Protein AF-A0AAE4SZP4-F1 (afdb_monomer_lite)

Organism: NCBI:txid38304

Secondary structure (DSSP, 8-state):
-HHHHHHHHHHHHHHHHHHHHHHHHHHHHHHHHHHHHHHHHHHHHHHHHHHTT--HHHHHHHHT--HHHHHHHHHHHHHSS--S-S--------------------------------------

Foldseek 3Di:
DVVVVVVVVVVVVVVVVVVVVVVVVVVVVVVVVVVVVVLLVLLLVLVVVVVVPDDNVVSCVVVVDDPVSSVVSVVSNVVPDPPPPPDDDDPDDDDDDDDDDDDDDDDDDDDDDDDDDDDDDDDD

Radius of gyration: 32.0 Å; chains: 1; bounding box: 84×53×67 Å

Structure (mmCIF, N/CA/C/O backbone):
data_AF-A0AAE4SZP4-F1
#
_entry.id   AF-A0AAE4SZP4-F1
#
loop_
_atom_site.group_PDB
_atom_site.id
_atom_site.type_symbol
_atom_site.label_atom_id
_atom_site.label_alt_id
_atom_site.label_comp_id
_atom_site.label_asym_id
_atom_site.label_entity_id
_atom_site.label_seq_id
_atom_site.pdbx_PDB_ins_code
_atom_site.Cartn_x
_atom_site.Cartn_y
_atom_site.Cartn_z
_atom_site.occupancy
_atom_site.B_iso_or_equiv
_atom_site.auth_seq_id
_atom_site.auth_comp_id
_atom_site.auth_asym_id
_atom_site.auth_atom_id
_atom_site.pdbx_PDB_model_num
ATOM 1 N N . MET A 1 1 ? 29.569 2.988 -43.915 1.00 74.31 1 MET A N 1
ATOM 2 C CA . MET A 1 1 ? 28.602 1.977 -43.421 1.00 74.31 1 MET A CA 1
ATOM 3 C C . MET A 1 1 ? 28.721 1.698 -41.919 1.00 74.31 1 MET A C 1
ATOM 5 O O . MET A 1 1 ? 27.696 1.775 -41.257 1.00 74.31 1 MET A O 1
ATOM 9 N N . LYS A 1 2 ? 29.923 1.477 -41.355 1.00 86.62 2 LYS A N 1
ATOM 10 C CA . LYS A 1 2 ? 30.129 1.162 -39.918 1.00 86.62 2 LYS A CA 1
ATOM 11 C C . LYS A 1 2 ? 29.464 2.137 -38.923 1.00 86.62 2 LYS A C 1
ATOM 13 O O . LYS A 1 2 ? 28.648 1.707 -38.121 1.00 86.62 2 LYS A O 1
ATOM 18 N N . LYS A 1 3 ? 29.663 3.455 -39.077 1.00 89.38 3 LYS A N 1
ATOM 19 C CA . LYS A 1 3 ? 29.045 4.483 -38.203 1.00 89.38 3 LYS A CA 1
ATOM 20 C C . LYS A 1 3 ? 27.510 4.414 -38.128 1.00 89.38 3 LYS A C 1
ATOM 22 O O . LYS A 1 3 ? 26.921 4.668 -37.086 1.00 89.38 3 LYS A O 1
ATOM 27 N N . ARG A 1 4 ? 26.842 4.056 -39.232 1.00 92.50 4 ARG A N 1
ATOM 28 C CA . ARG A 1 4 ? 25.374 3.918 -39.274 1.00 92.50 4 ARG A CA 1
ATOM 29 C C . ARG A 1 4 ? 24.907 2.671 -38.521 1.00 92.50 4 ARG A C 1
ATOM 31 O O . ARG A 1 4 ? 23.828 2.683 -37.943 1.00 92.50 4 ARG A O 1
ATOM 38 N N . GLN A 1 5 ? 25.702 1.605 -38.548 1.00 93.62 5 GLN A N 1
ATOM 39 C CA . GLN A 1 5 ? 25.416 0.371 -37.823 1.00 93.62 5 GLN A CA 1
ATOM 40 C C . GLN A 1 5 ? 25.608 0.561 -36.315 1.00 93.62 5 GLN A C 1
ATOM 42 O O . GLN A 1 5 ? 24.735 0.171 -35.549 1.00 93.62 5 GLN A O 1
ATOM 47 N N . GLU A 1 6 ? 26.671 1.254 -35.904 1.00 94.38 6 GLU A N 1
ATOM 48 C CA . GLU A 1 6 ? 26.908 1.630 -34.503 1.00 94.38 6 GLU A CA 1
ATOM 49 C C . GLU A 1 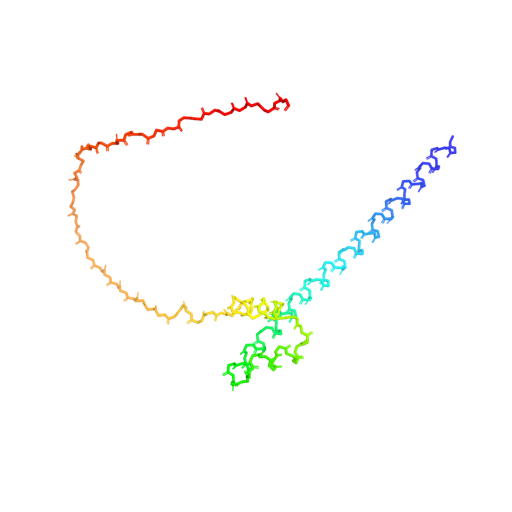6 ? 25.785 2.519 -33.950 1.00 94.38 6 GLU A C 1
ATOM 51 O O . GLU A 1 6 ? 25.303 2.294 -32.842 1.00 94.38 6 GLU A O 1
ATOM 56 N N . LEU A 1 7 ? 25.310 3.494 -34.738 1.00 95.25 7 LEU A N 1
ATOM 57 C CA . LEU A 1 7 ? 24.184 4.342 -34.340 1.00 95.25 7 LEU A CA 1
ATOM 58 C C . LEU A 1 7 ? 22.894 3.528 -34.142 1.00 95.25 7 LEU A C 1
ATOM 60 O O . LEU A 1 7 ? 22.168 3.756 -33.178 1.00 95.25 7 LEU A O 1
ATOM 64 N N . ARG A 1 8 ? 22.616 2.561 -35.029 1.00 94.81 8 ARG A N 1
ATOM 65 C CA . ARG A 1 8 ? 21.450 1.669 -34.899 1.00 94.81 8 ARG A CA 1
ATOM 66 C C . ARG A 1 8 ? 21.536 0.794 -33.652 1.00 94.81 8 ARG A C 1
ATOM 68 O O . ARG A 1 8 ? 20.558 0.716 -32.922 1.00 94.81 8 ARG A O 1
ATOM 75 N N . GLN A 1 9 ? 22.701 0.206 -33.382 1.00 95.94 9 GLN A N 1
ATOM 76 C CA . GLN A 1 9 ? 22.914 -0.617 -32.188 1.00 95.94 9 GLN A CA 1
ATOM 77 C C . GLN A 1 9 ? 22.694 0.185 -30.903 1.00 95.94 9 GLN A C 1
ATOM 79 O O . GLN A 1 9 ? 21.953 -0.255 -30.029 1.00 95.94 9 GLN A O 1
ATOM 84 N N . ARG A 1 10 ? 23.255 1.399 -30.814 1.00 96.12 10 ARG A N 1
ATOM 85 C CA . ARG A 1 10 ? 23.036 2.276 -29.652 1.00 96.12 10 ARG A CA 1
ATOM 86 C C . ARG A 1 10 ? 21.562 2.614 -29.453 1.00 96.12 10 ARG A C 1
ATOM 88 O O . ARG A 1 10 ? 21.072 2.549 -28.331 1.00 96.12 10 ARG A O 1
ATOM 95 N N . LEU A 1 11 ? 20.849 2.924 -30.534 1.00 96.50 11 LEU A N 1
ATOM 96 C CA . LEU A 1 11 ? 19.423 3.235 -30.471 1.00 96.50 11 LEU A CA 1
ATOM 97 C C . LEU A 1 11 ? 18.598 2.022 -30.007 1.00 96.50 11 LEU A C 1
ATOM 99 O O . LEU A 1 11 ? 17.725 2.167 -29.154 1.00 96.50 11 LEU A O 1
ATOM 103 N N . GLU A 1 12 ? 18.890 0.821 -30.510 1.00 96.94 12 GLU A N 1
ATOM 104 C CA . GLU A 1 12 ? 18.235 -0.419 -30.070 1.00 96.94 12 GLU A CA 1
ATOM 105 C C . GLU A 1 12 ? 18.503 -0.720 -28.587 1.00 96.94 12 GLU A C 1
ATOM 107 O O . GLU A 1 12 ? 17.587 -1.093 -27.846 1.00 96.94 12 GLU A O 1
ATOM 112 N N . GLU A 1 13 ? 19.738 -0.513 -28.125 1.00 97.31 13 GLU A N 1
ATOM 113 C CA . GLU A 1 13 ? 20.108 -0.661 -26.716 1.00 97.31 13 GLU A CA 1
ATOM 114 C C . GLU A 1 13 ? 19.379 0.341 -25.818 1.00 97.31 13 GLU A C 1
ATOM 116 O O . GLU A 1 13 ? 18.868 -0.034 -24.760 1.00 97.31 13 GLU A O 1
ATOM 121 N N . GLU A 1 14 ? 19.300 1.608 -26.222 1.00 97.62 14 GLU A N 1
ATOM 122 C CA . GLU A 1 14 ? 18.574 2.640 -25.481 1.00 97.62 14 GLU A CA 1
ATOM 123 C C . GLU A 1 14 ? 17.078 2.337 -25.418 1.00 97.62 14 GLU A C 1
ATOM 125 O O . GLU A 1 14 ? 16.484 2.384 -24.339 1.00 97.62 14 GLU A O 1
ATOM 130 N N . GLN A 1 15 ? 16.468 1.923 -26.529 1.00 97.94 15 GLN A N 1
ATOM 131 C CA . GLN A 1 15 ? 15.066 1.506 -26.541 1.00 97.94 15 GLN A CA 1
ATOM 132 C C . GLN A 1 15 ? 14.815 0.285 -25.655 1.00 97.94 15 GLN A C 1
ATOM 134 O O . GLN A 1 15 ? 13.788 0.206 -24.975 1.00 97.94 15 GLN A O 1
ATOM 139 N N . ARG A 1 16 ? 15.739 -0.682 -25.628 1.00 97.81 16 ARG A N 1
ATOM 140 C CA . ARG A 1 16 ? 15.657 -1.818 -24.705 1.00 97.81 16 ARG A CA 1
ATOM 141 C C . ARG A 1 16 ? 15.710 -1.346 -23.253 1.00 97.81 16 ARG A C 1
ATOM 143 O O . ARG A 1 16 ? 14.812 -1.691 -22.490 1.00 97.81 16 ARG A O 1
ATOM 150 N N . LYS A 1 17 ? 16.672 -0.487 -22.901 1.00 98.19 17 LYS A N 1
ATOM 151 C CA . LYS A 1 17 ? 16.784 0.104 -21.556 1.00 98.19 17 LYS A CA 1
ATOM 152 C C . LYS A 1 17 ? 15.510 0.854 -21.157 1.00 98.19 17 LYS A C 1
ATOM 154 O O . LYS A 1 17 ? 15.053 0.708 -20.027 1.00 98.19 17 LYS A O 1
ATOM 159 N N . LEU A 1 18 ? 14.906 1.616 -22.071 1.00 98.19 18 LEU A N 1
ATOM 160 C CA . LEU A 1 18 ? 13.645 2.319 -21.818 1.00 98.19 18 LEU A CA 1
ATOM 161 C C . LEU A 1 18 ? 12.482 1.354 -21.566 1.00 98.19 18 LEU A C 1
ATOM 163 O O . LEU A 1 18 ? 11.714 1.560 -20.627 1.00 98.19 18 LEU A O 1
ATOM 167 N N . ARG A 1 19 ? 12.362 0.278 -22.354 1.00 98.12 19 ARG A N 1
ATOM 168 C CA . ARG A 1 19 ? 11.333 -0.751 -22.133 1.00 98.12 19 ARG A CA 1
ATOM 169 C C . ARG A 1 19 ? 11.502 -1.445 -20.785 1.00 98.12 19 ARG A C 1
ATOM 171 O O . ARG A 1 19 ? 10.509 -1.643 -20.089 1.00 98.12 19 ARG A O 1
ATOM 178 N N . ASP A 1 20 ? 12.731 -1.775 -20.406 1.00 98.19 20 ASP A N 1
ATOM 179 C CA . ASP A 1 20 ? 13.012 -2.453 -19.140 1.00 98.19 20 ASP A CA 1
ATOM 180 C C . ASP A 1 20 ? 12.729 -1.531 -17.941 1.00 98.19 20 ASP A C 1
ATOM 182 O O . ASP A 1 20 ? 12.056 -1.940 -16.993 1.00 98.19 20 ASP A O 1
ATOM 186 N N . ARG A 1 21 ? 13.111 -0.248 -18.027 1.00 98.19 21 ARG A N 1
ATOM 187 C CA . ARG A 1 21 ? 12.744 0.771 -17.027 1.00 98.19 21 ARG A CA 1
ATOM 188 C C . ARG A 1 21 ? 11.231 0.927 -16.894 1.00 98.19 21 ARG A C 1
ATOM 190 O O . ARG A 1 21 ? 10.720 0.905 -15.779 1.00 98.19 21 ARG A O 1
ATOM 197 N N . LYS A 1 22 ? 10.506 1.028 -18.014 1.00 98.19 22 LYS A N 1
ATOM 198 C CA . LYS A 1 22 ? 9.038 1.137 -18.013 1.00 98.19 22 LYS A CA 1
ATOM 199 C C . LYS A 1 22 ? 8.385 -0.055 -17.311 1.00 98.19 22 LYS A C 1
ATOM 201 O O . LYS A 1 22 ? 7.491 0.136 -16.494 1.00 98.19 22 LYS A O 1
ATOM 206 N N . LYS A 1 23 ? 8.846 -1.278 -17.594 1.00 98.25 23 LYS A N 1
ATOM 207 C CA . LYS A 1 23 ? 8.346 -2.490 -16.925 1.00 98.25 23 LYS A CA 1
ATOM 208 C C . LYS A 1 23 ? 8.588 -2.446 -15.417 1.00 98.25 23 LYS A C 1
ATOM 210 O O . LYS A 1 23 ? 7.667 -2.723 -14.655 1.00 98.25 23 LYS A O 1
ATOM 215 N N . SER A 1 24 ? 9.793 -2.062 -14.995 1.00 97.88 24 SER A N 1
ATOM 216 C CA . SER A 1 24 ? 10.132 -1.954 -13.572 1.00 97.88 24 SER A CA 1
ATOM 217 C C . SER A 1 24 ? 9.265 -0.921 -12.853 1.00 97.88 24 SER A C 1
ATOM 219 O O . SER A 1 24 ? 8.772 -1.199 -11.766 1.00 97.88 24 SER A O 1
ATOM 221 N N . ILE A 1 25 ? 9.046 0.250 -13.460 1.00 98.31 25 ILE A N 1
ATOM 222 C CA . ILE A 1 25 ? 8.203 1.304 -12.879 1.00 98.31 25 ILE A CA 1
ATOM 223 C C . ILE A 1 25 ? 6.758 0.824 -12.749 1.00 98.31 25 ILE A C 1
ATOM 225 O O . ILE A 1 25 ? 6.176 0.947 -11.678 1.00 98.31 25 ILE A O 1
ATOM 229 N N . ASN A 1 26 ? 6.197 0.208 -13.792 1.00 98.00 26 ASN A N 1
ATOM 230 C CA . ASN A 1 26 ? 4.833 -0.321 -13.732 1.00 98.00 26 ASN A CA 1
ATOM 231 C C . ASN A 1 26 ? 4.673 -1.389 -12.640 1.00 98.00 26 ASN A C 1
ATOM 233 O O . ASN A 1 26 ? 3.650 -1.428 -11.962 1.00 98.00 26 ASN A O 1
ATOM 237 N N . SER A 1 27 ? 5.692 -2.229 -12.438 1.00 97.69 27 SER A N 1
ATOM 238 C CA . SER A 1 27 ? 5.690 -3.196 -11.340 1.00 97.69 27 SER A CA 1
ATOM 239 C C . SER A 1 27 ? 5.660 -2.510 -9.973 1.00 97.69 27 SER A C 1
ATOM 241 O O . SER A 1 27 ? 4.938 -2.962 -9.092 1.00 97.69 27 SER A O 1
ATOM 243 N N . LEU A 1 28 ? 6.418 -1.424 -9.786 1.00 98.12 28 LEU A N 1
ATOM 244 C CA . LEU A 1 28 ? 6.415 -0.660 -8.535 1.00 98.12 28 LEU A CA 1
ATOM 245 C C . LEU A 1 28 ? 5.072 0.036 -8.294 1.00 98.12 28 LEU A C 1
ATOM 247 O O . LEU A 1 28 ? 4.576 0.010 -7.173 1.00 98.12 28 LEU A O 1
ATOM 251 N N . LEU A 1 29 ? 4.463 0.607 -9.335 1.00 97.62 29 LEU A N 1
ATOM 252 C CA . LEU A 1 29 ? 3.137 1.226 -9.238 1.00 97.62 29 LEU A CA 1
ATOM 253 C C . LEU A 1 29 ? 2.077 0.209 -8.801 1.00 97.62 29 LEU A C 1
ATOM 255 O O . LEU A 1 29 ? 1.306 0.487 -7.890 1.00 97.62 29 LEU A O 1
ATOM 259 N N . SER A 1 30 ? 2.106 -1.005 -9.358 1.00 97.69 30 SER A N 1
ATOM 260 C CA . SER A 1 30 ? 1.194 -2.073 -8.935 1.00 97.69 30 SER A CA 1
ATOM 261 C C . SER A 1 30 ? 1.382 -2.465 -7.463 1.00 97.69 30 SER A C 1
ATOM 263 O O . SER A 1 30 ? 0.399 -2.720 -6.769 1.00 97.69 30 SER A O 1
ATOM 265 N N . LEU A 1 31 ? 2.620 -2.476 -6.957 1.00 98.19 31 LEU A N 1
ATOM 266 C CA . LEU A 1 31 ? 2.884 -2.730 -5.536 1.00 98.19 31 LEU A CA 1
ATOM 267 C C . LEU A 1 31 ? 2.364 -1.598 -4.637 1.00 98.19 31 LEU A C 1
ATOM 269 O O . LEU A 1 31 ? 1.878 -1.871 -3.542 1.00 98.19 31 LEU A O 1
ATOM 273 N N . ILE A 1 32 ? 2.432 -0.343 -5.093 1.00 97.50 32 ILE A N 1
ATOM 274 C CA . ILE A 1 32 ? 1.863 0.807 -4.373 1.00 97.50 32 ILE A CA 1
ATOM 275 C C . ILE A 1 32 ? 0.339 0.672 -4.280 1.00 97.50 32 ILE A C 1
ATOM 277 O O . ILE A 1 32 ? -0.201 0.757 -3.183 1.00 97.50 32 ILE A O 1
ATOM 281 N N . GLU A 1 33 ? -0.341 0.347 -5.381 1.00 96.75 33 GLU A N 1
ATOM 282 C CA . GLU A 1 33 ? -1.793 0.109 -5.373 1.00 96.75 33 GLU A CA 1
ATOM 283 C C . GLU A 1 33 ? -2.193 -1.035 -4.427 1.00 96.75 33 GLU A C 1
ATOM 285 O O . GLU A 1 33 ? -3.207 -0.962 -3.731 1.00 96.75 33 GLU A O 1
ATOM 290 N N . GLN A 1 34 ? -1.404 -2.114 -4.386 1.00 97.56 34 GLN A N 1
ATOM 291 C CA . GLN A 1 34 ? -1.636 -3.224 -3.459 1.00 97.56 34 GLN A CA 1
ATOM 292 C C . GLN A 1 34 ? -1.445 -2.805 -2.000 1.00 97.56 34 GLN A C 1
ATOM 294 O O . GLN A 1 34 ? -2.243 -3.195 -1.148 1.00 97.56 34 GLN A O 1
ATOM 299 N N . ARG A 1 35 ? -0.412 -2.007 -1.712 1.00 96.19 35 ARG A N 1
ATOM 300 C CA . ARG A 1 35 ? -0.170 -1.449 -0.378 1.00 96.19 35 ARG A CA 1
ATOM 301 C C . ARG A 1 35 ? -1.323 -0.550 0.056 1.00 96.19 35 ARG A C 1
ATOM 303 O O . ARG A 1 35 ? -1.761 -0.662 1.193 1.00 96.19 35 ARG A O 1
ATOM 310 N N . ASP A 1 36 ? -1.836 0.297 -0.827 1.00 94.81 36 ASP A N 1
ATOM 311 C CA . ASP A 1 36 ? -2.920 1.221 -0.484 1.00 94.81 36 ASP A CA 1
ATOM 312 C C . ASP A 1 36 ? -4.213 0.456 -0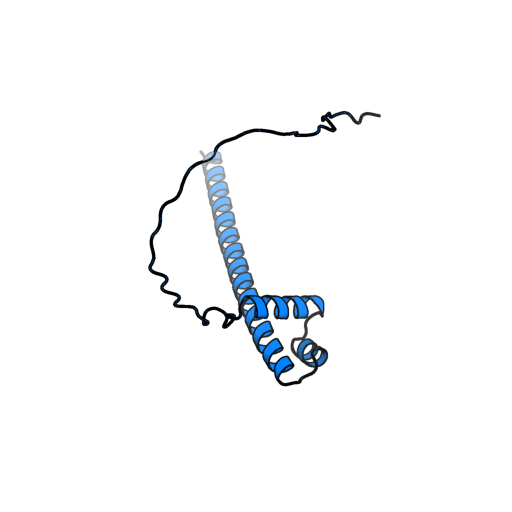.148 1.00 94.81 36 ASP A C 1
ATOM 314 O O . ASP A 1 36 ? -4.832 0.713 0.883 1.00 94.81 36 ASP A O 1
ATOM 318 N N . LYS A 1 37 ? -4.538 -0.597 -0.913 1.00 95.44 37 LYS A N 1
ATOM 319 C CA . LYS A 1 37 ? -5.639 -1.528 -0.585 1.00 95.44 37 LYS A CA 1
ATOM 320 C C . LYS A 1 37 ? -5.425 -2.275 0.731 1.00 95.44 37 LYS A C 1
ATOM 322 O O . LYS A 1 37 ? -6.381 -2.599 1.432 1.00 95.44 37 LYS A O 1
ATOM 327 N N . LEU A 1 38 ? -4.181 -2.628 1.052 1.00 95.81 38 LEU A N 1
ATOM 328 C CA . LEU A 1 38 ? -3.864 -3.270 2.324 1.00 95.81 38 LEU A CA 1
ATOM 329 C C . LEU A 1 38 ? -4.052 -2.290 3.489 1.00 95.81 38 LEU A C 1
ATOM 331 O O . LEU A 1 38 ? -4.662 -2.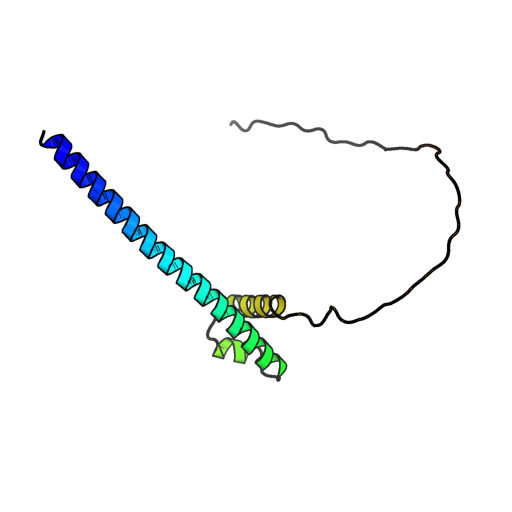661 4.487 1.00 95.81 38 LEU A O 1
ATOM 335 N N . ASN A 1 39 ? -3.587 -1.050 3.342 1.00 95.31 39 ASN A N 1
ATOM 336 C CA . ASN A 1 39 ? -3.746 0.011 4.335 1.00 95.31 39 ASN A CA 1
ATOM 337 C C . ASN A 1 39 ? -5.222 0.312 4.618 1.00 95.31 39 ASN A C 1
ATOM 339 O O . ASN A 1 39 ? -5.598 0.465 5.775 1.00 95.31 39 ASN A O 1
ATOM 343 N N . GLU A 1 40 ? -6.066 0.320 3.587 1.00 95.00 40 GLU A N 1
ATOM 344 C CA . GLU A 1 40 ? -7.519 0.451 3.730 1.00 95.00 40 GLU A CA 1
ATOM 345 C C . GLU A 1 40 ? -8.109 -0.676 4.595 1.00 95.00 40 GLU A C 1
ATOM 347 O O . GLU A 1 40 ? -8.815 -0.416 5.569 1.00 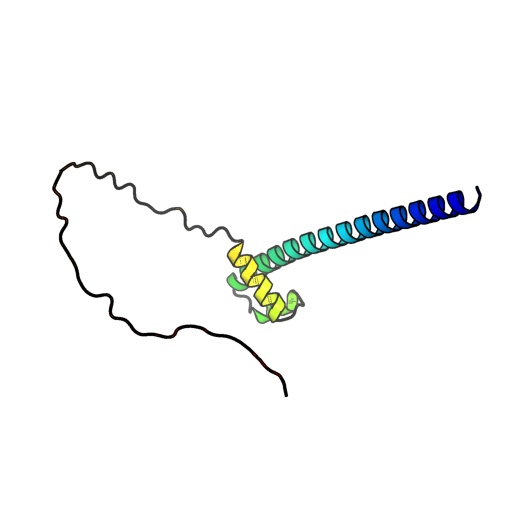95.00 40 GLU A O 1
ATOM 352 N N . LYS A 1 41 ? -7.761 -1.937 4.304 1.00 96.62 41 LYS A N 1
ATOM 353 C CA . LYS A 1 41 ? -8.222 -3.096 5.090 1.00 96.62 41 LYS A CA 1
ATOM 354 C C . LYS A 1 41 ? -7.715 -3.070 6.528 1.00 96.62 41 LYS A C 1
ATOM 356 O O . LYS A 1 41 ? -8.460 -3.411 7.445 1.00 96.62 41 LYS A O 1
ATOM 361 N N . ILE A 1 42 ? -6.457 -2.678 6.730 1.00 96.56 42 ILE A N 1
ATOM 362 C CA . ILE A 1 42 ? -5.883 -2.491 8.067 1.00 96.56 42 ILE A CA 1
ATOM 363 C C . ILE A 1 42 ? -6.656 -1.401 8.810 1.00 96.56 42 ILE A C 1
ATOM 365 O O . ILE A 1 42 ? -7.000 -1.599 9.972 1.00 96.56 42 ILE A O 1
ATOM 369 N N . GLY A 1 43 ? -6.973 -0.285 8.151 1.00 96.81 43 GLY A N 1
ATOM 370 C CA . GLY A 1 43 ? -7.799 0.786 8.704 1.00 96.81 43 GLY A CA 1
ATOM 371 C C . GLY A 1 43 ? -9.183 0.298 9.130 1.00 96.81 43 GLY A C 1
ATOM 372 O O . GLY A 1 43 ? -9.593 0.560 10.258 1.00 96.81 43 GLY A O 1
ATOM 373 N N . GLN A 1 44 ? -9.866 -0.474 8.279 1.00 96.88 44 GLN A N 1
ATOM 374 C CA . GLN A 1 44 ? -11.180 -1.057 8.583 1.00 96.88 44 GLN A CA 1
ATOM 375 C C . GLN A 1 44 ? -11.109 -1.991 9.795 1.00 96.88 44 GLN A C 1
ATOM 377 O O . GLN A 1 44 ? -11.858 -1.815 10.753 1.00 96.88 44 GLN A O 1
ATOM 382 N N . ALA A 1 45 ? -10.160 -2.932 9.800 1.00 96.94 45 ALA A N 1
ATOM 383 C CA . ALA A 1 45 ? -9.964 -3.846 10.923 1.00 96.94 45 ALA A CA 1
ATOM 384 C C . ALA A 1 45 ? -9.601 -3.099 12.218 1.00 96.94 45 ALA A C 1
ATOM 386 O O . ALA A 1 45 ? -10.112 -3.428 13.285 1.00 96.94 45 ALA A O 1
ATOM 387 N N . SER A 1 46 ? -8.765 -2.062 12.124 1.00 97.25 46 SER A N 1
ATOM 388 C CA . SER A 1 46 ? -8.389 -1.224 13.266 1.00 97.25 46 SER A CA 1
ATOM 389 C C . SER A 1 46 ? -9.598 -0.495 13.839 1.00 97.25 46 SER A C 1
ATOM 391 O O . SER A 1 46 ? -9.772 -0.475 15.054 1.00 97.25 46 SER A O 1
ATOM 393 N N . GLN A 1 47 ? -10.448 0.073 12.979 1.00 96.69 47 GLN A N 1
ATOM 394 C CA . GLN A 1 47 ? -11.677 0.737 13.401 1.00 96.69 47 GLN A CA 1
ATOM 395 C C . GLN A 1 47 ? -12.617 -0.253 14.095 1.00 96.69 47 GLN A C 1
ATOM 397 O O . GLN A 1 47 ? -13.069 0.038 15.195 1.00 96.69 47 GLN A O 1
ATOM 402 N N . SER A 1 48 ? -12.814 -1.453 13.537 1.00 96.44 48 SER A N 1
ATOM 403 C CA . SER A 1 48 ? -13.635 -2.488 14.178 1.00 96.44 48 SER A CA 1
ATOM 404 C C . SER A 1 48 ? -13.113 -2.889 15.560 1.00 96.44 48 SER A C 1
ATOM 406 O O . SER A 1 48 ? -13.903 -3.073 16.478 1.00 96.44 48 SER A O 1
ATOM 408 N N . ILE A 1 49 ? -11.794 -3.009 15.739 1.00 96.94 49 ILE A N 1
ATOM 409 C CA . ILE A 1 49 ? -11.197 -3.340 17.043 1.00 96.94 49 ILE A CA 1
ATOM 410 C C . ILE A 1 49 ? -11.401 -2.196 18.050 1.00 96.94 49 ILE A C 1
ATOM 412 O O . ILE A 1 49 ? -11.727 -2.445 19.208 1.00 96.94 49 ILE A O 1
ATOM 416 N N . ILE A 1 50 ? -11.265 -0.942 17.608 1.00 96.81 50 ILE A N 1
ATOM 417 C CA . ILE A 1 50 ? -11.548 0.237 18.441 1.00 96.81 50 ILE A CA 1
ATOM 418 C C . ILE A 1 50 ? -13.027 0.273 18.844 1.00 96.81 50 ILE A C 1
ATOM 420 O O . ILE A 1 50 ? -13.339 0.522 20.006 1.00 96.81 50 ILE A O 1
ATOM 424 N N . ASP A 1 51 ? -13.937 -0.015 17.912 1.00 96.31 51 ASP A N 1
ATOM 425 C CA . ASP A 1 51 ? -15.382 -0.032 18.165 1.00 96.31 51 ASP A CA 1
ATOM 426 C C . ASP A 1 51 ? -15.785 -1.145 19.151 1.00 96.31 51 ASP A C 1
ATOM 428 O O . ASP A 1 51 ? -16.772 -1.008 19.873 1.00 96.31 51 ASP A O 1
ATOM 432 N N . LEU A 1 52 ? -14.992 -2.222 19.243 1.00 97.25 52 LEU A N 1
ATOM 433 C CA . LEU A 1 52 ? -15.128 -3.271 20.263 1.00 97.25 52 LEU A CA 1
ATOM 434 C C . LEU A 1 52 ? -14.628 -2.846 21.658 1.00 97.25 52 LEU A C 1
ATOM 436 O O . LEU A 1 52 ? -14.811 -3.593 22.620 1.00 97.25 52 LEU A O 1
ATOM 440 N N . GLY A 1 53 ? -14.040 -1.654 21.786 1.00 97.12 53 GLY A N 1
ATOM 441 C CA . GLY A 1 53 ? -13.648 -1.047 23.059 1.00 97.12 53 GLY A CA 1
ATOM 442 C C . GLY A 1 53 ? -12.145 -1.015 23.329 1.00 97.12 53 GLY A C 1
ATOM 443 O O . GLY A 1 53 ? -11.740 -0.552 24.396 1.00 97.12 53 GLY A O 1
ATOM 444 N N . GLU A 1 54 ? -11.309 -1.471 22.394 1.00 98.19 54 GLU A N 1
ATOM 445 C CA . GLU A 1 54 ? -9.859 -1.407 22.572 1.00 98.19 54 GLU A CA 1
ATOM 446 C C . GLU A 1 54 ? -9.331 0.034 22.452 1.00 98.19 54 GLU A C 1
ATOM 448 O O . GLU A 1 54 ? -9.771 0.798 21.581 1.00 98.19 54 GLU A O 1
ATOM 453 N N . PRO A 1 55 ? -8.340 0.432 23.273 1.00 97.69 55 PRO A N 1
ATOM 454 C CA . PRO A 1 55 ? -7.731 1.749 23.168 1.00 97.69 55 PRO A CA 1
ATOM 455 C C . PRO A 1 55 ? -7.087 1.964 21.797 1.00 97.69 55 PRO A C 1
ATOM 457 O O . PRO A 1 55 ? -6.274 1.165 21.329 1.00 97.69 55 PRO A O 1
ATOM 460 N N . LYS A 1 56 ? -7.375 3.112 21.183 1.00 96.56 56 LYS A N 1
ATOM 461 C CA . LYS A 1 56 ? -6.824 3.503 19.879 1.00 96.56 56 LYS A CA 1
ATOM 462 C C . LYS A 1 56 ? -5.292 3.433 19.841 1.00 96.56 56 LYS A C 1
ATOM 464 O O . LYS A 1 56 ? -4.709 3.030 18.836 1.00 96.56 56 LYS A O 1
ATOM 469 N N . GLU A 1 57 ? -4.640 3.833 20.927 1.00 97.12 57 GLU A N 1
ATOM 470 C CA . GLU A 1 57 ? -3.188 3.800 21.093 1.00 97.12 57 GLU A CA 1
ATOM 471 C C . GLU A 1 57 ? -2.627 2.380 21.010 1.00 97.12 57 GLU A C 1
ATOM 473 O O . GLU A 1 57 ? -1.607 2.190 20.349 1.00 97.12 57 GLU A O 1
ATOM 478 N N . LEU A 1 58 ? -3.310 1.407 21.623 1.00 97.62 58 LEU A N 1
ATOM 479 C CA . LEU A 1 58 ? -2.916 -0.001 21.616 1.00 97.62 58 LEU A CA 1
ATOM 480 C C . LEU A 1 58 ? -3.028 -0.585 20.205 1.00 97.62 58 LEU A C 1
ATOM 482 O O . LEU A 1 58 ? -2.096 -1.217 19.714 1.00 97.62 58 LEU A O 1
ATOM 486 N N . VAL A 1 59 ? -4.146 -0.320 19.521 1.00 98.00 59 VAL A N 1
ATOM 487 C CA . VAL A 1 59 ? -4.361 -0.788 18.144 1.00 98.00 59 VAL A CA 1
ATOM 488 C C . VAL A 1 59 ? -3.319 -0.187 17.199 1.00 98.00 59 VAL A C 1
ATOM 490 O O . VAL A 1 59 ? -2.729 -0.905 16.396 1.00 98.00 59 VAL A O 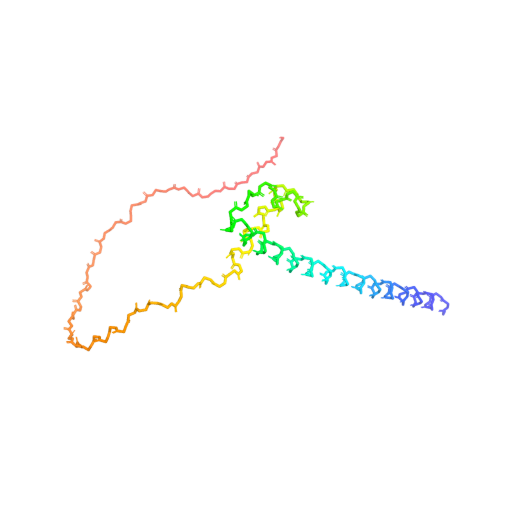1
ATOM 493 N N . ARG A 1 60 ? -3.018 1.113 17.331 1.00 97.88 60 ARG A N 1
ATOM 494 C CA . ARG A 1 60 ? -1.950 1.770 16.561 1.00 97.88 60 ARG A CA 1
ATOM 495 C C . ARG A 1 60 ? -0.591 1.114 16.794 1.00 97.88 60 ARG A C 1
ATOM 497 O O . ARG A 1 60 ? 0.147 0.900 15.834 1.00 97.88 60 ARG A O 1
ATOM 504 N N . GLU A 1 61 ? -0.242 0.856 18.054 1.00 97.44 61 GLU A N 1
ATOM 505 C CA . GLU A 1 61 ? 1.026 0.219 18.417 1.00 97.44 61 GLU A CA 1
ATOM 506 C C . GLU A 1 61 ? 1.135 -1.180 17.802 1.00 97.44 61 GLU A C 1
ATOM 508 O O . GLU A 1 61 ? 2.174 -1.507 17.233 1.00 97.44 61 GLU A O 1
ATOM 513 N N . LEU A 1 62 ? 0.043 -1.951 17.809 1.00 96.50 62 LEU A N 1
ATOM 514 C CA . LEU A 1 62 ? -0.022 -3.265 17.172 1.00 96.50 62 LEU A CA 1
ATOM 515 C C . LEU A 1 62 ? 0.186 -3.198 15.652 1.00 96.50 62 LEU A C 1
ATOM 517 O O . LEU A 1 62 ? 0.868 -4.049 15.085 1.00 96.50 62 LEU A O 1
ATOM 521 N N . VAL A 1 63 ? -0.382 -2.186 14.988 1.00 96.56 63 VAL A N 1
ATOM 522 C CA . VAL A 1 63 ? -0.168 -1.959 13.548 1.00 96.56 63 VAL A CA 1
ATOM 523 C C . VAL A 1 63 ? 1.274 -1.516 13.259 1.00 96.56 63 VAL A C 1
ATOM 525 O O . VAL A 1 63 ? 1.794 -1.777 12.176 1.00 96.56 63 VAL A O 1
ATOM 528 N N . GLY A 1 64 ? 1.946 -0.882 14.224 1.00 97.00 64 GLY A N 1
ATOM 529 C CA . GLY A 1 64 ? 3.365 -0.534 14.126 1.00 97.00 64 GLY A CA 1
ATOM 530 C C . GLY A 1 64 ? 3.649 0.660 13.214 1.00 97.00 64 GLY A C 1
ATOM 531 O O . GLY A 1 64 ? 4.695 0.718 12.570 1.00 97.00 64 GLY A O 1
ATOM 532 N N . VAL A 1 65 ? 2.717 1.613 13.136 1.00 96.44 65 VAL A N 1
ATOM 533 C CA . VAL A 1 65 ? 2.808 2.790 12.255 1.00 96.44 65 VAL A CA 1
ATOM 534 C C . VAL A 1 65 ? 2.724 4.100 13.030 1.00 96.44 65 VAL A C 1
ATOM 536 O O . VAL A 1 65 ? 2.340 4.140 14.202 1.00 96.44 65 VAL A O 1
ATOM 539 N N . SER A 1 66 ? 3.106 5.199 12.378 1.00 97.00 66 SER A N 1
ATOM 540 C CA . SER A 1 66 ? 3.050 6.516 13.005 1.00 97.00 66 SER A CA 1
ATOM 541 C C . SER A 1 66 ? 1.606 6.916 13.329 1.00 97.00 66 SER A C 1
ATOM 543 O O . SER A 1 66 ? 0.647 6.446 12.714 1.00 97.00 66 SER A O 1
ATOM 545 N N . GLN A 1 67 ? 1.427 7.833 14.283 1.00 97.31 67 GLN A N 1
ATOM 546 C CA . GLN A 1 67 ? 0.096 8.355 14.607 1.00 97.31 67 GLN A CA 1
ATOM 547 C C . GLN A 1 67 ? -0.579 9.016 13.399 1.00 97.31 67 GLN A C 1
ATOM 549 O O . GLN A 1 67 ? -1.796 8.911 13.251 1.00 97.31 67 GLN A O 1
ATOM 554 N N . ARG A 1 68 ? 0.203 9.671 12.533 1.00 97.19 68 ARG A N 1
ATOM 555 C CA . ARG A 1 68 ? -0.297 10.272 11.297 1.00 97.19 68 ARG A CA 1
ATOM 556 C C . ARG A 1 68 ? -0.832 9.198 10.354 1.00 97.19 68 ARG A C 1
ATOM 558 O O . ARG A 1 68 ? -2.005 9.251 10.008 1.00 97.19 68 ARG A O 1
ATOM 565 N N . ASP A 1 69 ? -0.006 8.210 10.022 1.00 96.44 69 ASP A N 1
ATOM 566 C CA . ASP A 1 69 ? -0.375 7.171 9.053 1.00 96.44 69 ASP A CA 1
ATOM 567 C C . ASP A 1 69 ? -1.562 6.344 9.554 1.00 96.44 69 ASP A C 1
ATOM 569 O O . ASP A 1 69 ? -2.463 6.009 8.790 1.00 96.44 69 ASP A O 1
ATOM 573 N N . PHE A 1 70 ? -1.610 6.067 10.860 1.00 97.62 70 PHE A N 1
ATOM 574 C CA . PHE A 1 70 ? -2.742 5.385 11.476 1.00 97.62 70 PHE A CA 1
ATOM 575 C C . PHE A 1 70 ? -4.039 6.190 11.362 1.00 97.62 70 PHE A C 1
ATOM 577 O O . PHE A 1 70 ? -5.089 5.642 11.040 1.00 97.62 70 PHE A O 1
ATOM 584 N N . ASN A 1 71 ? -3.984 7.504 11.596 1.00 96.25 71 ASN A N 1
ATOM 585 C CA . ASN A 1 71 ? -5.151 8.366 11.425 1.00 96.25 71 ASN A CA 1
ATOM 586 C C . ASN A 1 71 ? -5.602 8.439 9.962 1.00 96.25 71 ASN A C 1
ATOM 588 O O . ASN A 1 71 ? -6.805 8.467 9.714 1.00 96.25 71 ASN A O 1
ATOM 592 N N . ASP A 1 72 ? -4.667 8.458 9.015 1.00 96.06 72 ASP A N 1
ATOM 593 C CA . ASP A 1 72 ? -4.979 8.471 7.585 1.00 96.06 72 ASP A CA 1
ATOM 594 C C . ASP A 1 72 ? -5.630 7.140 7.149 1.00 96.06 72 ASP A C 1
ATOM 596 O O . ASP A 1 72 ? -6.635 7.151 6.433 1.00 96.06 72 ASP A O 1
ATOM 600 N N . MET A 1 73 ? -5.157 6.002 7.674 1.00 95.50 73 MET A N 1
ATOM 601 C CA . MET A 1 73 ? -5.793 4.686 7.492 1.00 95.50 73 MET A CA 1
ATOM 602 C C . MET A 1 73 ? -7.212 4.616 8.078 1.00 95.50 73 MET A C 1
ATOM 604 O O . MET A 1 73 ? -8.116 4.079 7.445 1.00 95.50 73 MET A O 1
ATOM 608 N N . LEU A 1 74 ? -7.446 5.181 9.268 1.00 95.31 74 LEU A N 1
ATOM 609 C CA . LEU A 1 74 ? -8.790 5.209 9.862 1.00 95.31 74 LEU A CA 1
ATOM 610 C C . LEU A 1 74 ? -9.762 6.116 9.095 1.00 95.31 74 LEU A C 1
ATOM 612 O O . LEU A 1 74 ? -10.951 5.819 9.033 1.00 95.31 74 LEU A O 1
ATOM 616 N N . LYS A 1 75 ? -9.286 7.230 8.525 1.00 94.75 75 LYS A N 1
ATOM 617 C CA . LYS A 1 75 ? -10.122 8.122 7.703 1.00 94.75 75 LYS A CA 1
ATOM 618 C C . LYS A 1 75 ? -10.547 7.444 6.406 1.00 94.75 75 LYS A C 1
ATOM 620 O O . LYS A 1 75 ? -11.738 7.361 6.134 1.00 94.75 75 LYS A O 1
ATOM 625 N N . THR A 1 76 ? -9.581 6.897 5.671 1.00 90.50 76 THR A N 1
ATOM 626 C CA . THR A 1 76 ? -9.846 6.165 4.423 1.00 90.50 76 THR A CA 1
ATOM 627 C C . THR A 1 76 ? -10.801 4.991 4.644 1.00 90.50 76 THR A C 1
ATOM 629 O O . THR A 1 76 ? -11.736 4.807 3.876 1.00 90.50 76 THR A O 1
ATOM 632 N N . ALA A 1 77 ? -10.665 4.257 5.752 1.00 86.12 77 ALA A N 1
ATOM 633 C CA . ALA A 1 77 ? -11.592 3.180 6.101 1.00 86.12 77 ALA A CA 1
ATOM 634 C C . ALA A 1 77 ? -13.052 3.635 6.307 1.00 86.12 77 ALA A C 1
ATOM 636 O O . ALA A 1 77 ? -13.978 2.892 5.971 1.00 86.12 77 ALA A O 1
ATOM 637 N N . LYS A 1 78 ? -13.268 4.839 6.853 1.00 82.44 78 LYS A N 1
ATOM 638 C CA . LYS A 1 78 ? -14.611 5.412 7.040 1.00 82.44 78 LYS A CA 1
ATOM 639 C C . LYS A 1 78 ? -15.236 5.844 5.719 1.00 82.44 78 LYS A C 1
ATOM 641 O O . LYS A 1 78 ? -16.419 5.618 5.524 1.00 82.44 78 LYS A O 1
ATOM 646 N N . GLU A 1 79 ? -14.440 6.417 4.822 1.00 80.19 79 GLU A N 1
ATOM 647 C CA . GLU A 1 79 ? -14.888 6.847 3.490 1.00 80.19 79 GLU A CA 1
ATOM 648 C C . GLU A 1 79 ? -15.232 5.660 2.580 1.00 80.19 79 GLU A C 1
ATOM 650 O O . GLU A 1 79 ? -16.154 5.740 1.773 1.00 80.19 79 GLU A O 1
ATOM 655 N N . SER A 1 80 ? -14.523 4.541 2.735 1.00 66.50 80 SER A N 1
ATOM 656 C CA . SER A 1 80 ? -14.768 3.312 1.975 1.00 66.50 80 SER A CA 1
ATOM 657 C C . SER A 1 80 ? -15.886 2.432 2.532 1.00 66.50 80 SER A C 1
ATOM 659 O O . SER A 1 80 ? -16.298 1.472 1.875 1.00 66.50 80 SER A O 1
ATOM 661 N N . SER A 1 81 ? -16.349 2.690 3.757 1.00 59.91 81 SER A N 1
ATOM 662 C CA . SER A 1 81 ? -17.469 1.938 4.317 1.00 59.91 81 SER A CA 1
ATOM 663 C C . SER A 1 81 ? -18.747 2.379 3.602 1.00 59.91 81 SER A C 1
ATOM 665 O O . SER A 1 81 ? -19.003 3.580 3.539 1.00 59.91 81 SER A O 1
ATOM 667 N N . PRO A 1 82 ? -19.565 1.458 3.058 1.00 58.41 82 PRO A N 1
ATOM 668 C CA . PRO A 1 82 ? -20.866 1.834 2.533 1.00 58.41 82 PRO A CA 1
ATOM 669 C C . PRO A 1 82 ? -21.694 2.345 3.713 1.00 58.41 82 PRO A C 1
ATOM 671 O O . PRO A 1 82 ? -22.166 1.552 4.529 1.00 58.41 82 PRO A O 1
ATOM 674 N N . SER A 1 83 ? -21.826 3.668 3.847 1.00 47.75 83 SER A N 1
ATOM 675 C CA . SER A 1 83 ? -22.813 4.251 4.749 1.00 47.75 83 SER A CA 1
ATOM 676 C C . SER A 1 83 ? -24.160 3.640 4.388 1.00 47.75 83 SER A C 1
ATOM 678 O O . SER A 1 83 ? -24.611 3.732 3.247 1.00 47.75 83 SER A O 1
ATOM 680 N N . ALA A 1 84 ? -24.792 2.986 5.357 1.00 51.50 84 ALA A N 1
ATOM 681 C CA . ALA A 1 84 ? -26.161 2.501 5.260 1.00 51.50 84 ALA A CA 1
ATOM 682 C C . ALA A 1 84 ? -27.154 3.684 5.313 1.00 51.50 84 ALA A C 1
ATOM 684 O O . ALA A 1 84 ? -28.045 3.713 6.153 1.00 51.50 84 ALA A O 1
ATOM 685 N N . GLU A 1 85 ? -26.971 4.676 4.439 1.00 50.97 85 GLU A N 1
ATOM 686 C CA . GLU A 1 85 ? -27.766 5.907 4.353 1.00 50.97 85 GLU A CA 1
ATOM 687 C C . GLU A 1 85 ? -28.391 6.077 2.960 1.00 50.97 85 GLU A C 1
ATOM 689 O O . GLU A 1 85 ? -28.396 7.167 2.401 1.00 50.97 85 GLU A O 1
ATOM 694 N N . ASP A 1 86 ? -28.944 5.002 2.391 1.00 48.56 86 ASP A N 1
ATOM 695 C CA . ASP A 1 86 ? -29.883 5.123 1.260 1.00 48.56 86 ASP A CA 1
ATOM 696 C C . ASP A 1 86 ? -31.117 4.226 1.436 1.00 48.56 86 ASP A C 1
ATOM 698 O O . ASP A 1 86 ? -31.567 3.528 0.532 1.00 48.56 86 ASP A O 1
ATOM 702 N N . SER A 1 87 ? -31.648 4.174 2.660 1.00 49.88 87 SER A N 1
ATOM 703 C CA . SER A 1 87 ? -32.887 3.443 2.928 1.00 49.88 87 SER A CA 1
ATOM 704 C C . SER A 1 87 ? -33.738 4.112 4.006 1.00 49.88 87 SER A C 1
ATOM 706 O O . SER A 1 87 ? -33.962 3.555 5.078 1.00 49.88 87 SER A O 1
ATOM 708 N N . SER A 1 88 ? -34.256 5.296 3.693 1.00 51.16 88 SER A N 1
ATOM 709 C CA . SER A 1 88 ? -35.492 5.842 4.275 1.00 51.16 88 SER A CA 1
ATOM 710 C C . SER A 1 88 ? -36.036 6.886 3.296 1.00 51.16 88 SER A C 1
ATOM 712 O O . SER A 1 88 ? -35.410 7.924 3.124 1.00 51.16 88 SER A O 1
ATOM 714 N N . GLY A 1 89 ? -37.042 6.543 2.487 1.00 48.19 89 GLY A N 1
ATOM 715 C CA . GLY A 1 89 ? -38.431 6.943 2.756 1.00 48.19 89 GLY A CA 1
ATOM 716 C C . GLY A 1 89 ? -38.628 8.407 2.346 1.00 48.19 89 GLY A C 1
ATOM 717 O O . GLY A 1 89 ? -38.083 9.290 2.989 1.00 48.19 89 GLY A O 1
ATOM 718 N N . ASP A 1 90 ? -39.304 8.706 1.241 1.00 46.28 90 ASP A N 1
ATOM 719 C CA . ASP A 1 90 ? -40.758 8.841 1.314 1.00 46.28 90 ASP A CA 1
ATOM 720 C C . ASP A 1 90 ? -41.428 8.674 -0.061 1.00 46.28 90 ASP A C 1
ATOM 722 O O . ASP A 1 90 ? -41.095 9.356 -1.032 1.00 46.28 90 ASP A O 1
ATOM 726 N N . ASP A 1 91 ? -42.379 7.747 -0.117 1.00 54.34 91 ASP A N 1
ATOM 727 C CA . ASP A 1 91 ? -43.351 7.570 -1.193 1.00 54.34 91 ASP A CA 1
ATOM 728 C C . ASP A 1 91 ? -44.511 8.541 -0.933 1.00 54.34 91 ASP A C 1
ATOM 730 O O . ASP A 1 91 ? -45.554 8.158 -0.413 1.00 54.34 91 ASP A O 1
ATOM 734 N N . GLU A 1 92 ? -44.312 9.824 -1.237 1.00 48.53 92 GLU A N 1
ATOM 735 C CA . GLU A 1 92 ? -45.375 10.833 -1.166 1.00 48.53 92 GLU A CA 1
ATOM 736 C C . GLU A 1 92 ? -45.886 11.124 -2.580 1.00 48.53 92 GLU A C 1
ATOM 738 O O . GLU A 1 92 ? -45.462 12.041 -3.291 1.00 48.53 92 GLU A O 1
ATOM 743 N N . SER A 1 93 ? -46.827 10.287 -3.012 1.00 52.38 93 SER A N 1
ATOM 744 C CA . SER A 1 93 ? -47.664 10.533 -4.176 1.00 52.38 93 SER A CA 1
ATOM 745 C C . SER A 1 93 ? -48.621 11.699 -3.898 1.00 52.38 93 SER A C 1
ATOM 747 O O . SER A 1 93 ? -49.702 11.492 -3.347 1.00 52.38 93 SER A O 1
ATOM 749 N N . HIS A 1 94 ? -48.288 12.916 -4.334 1.00 48.03 94 HIS A N 1
ATOM 750 C CA . HIS A 1 94 ? -49.268 14.004 -4.390 1.00 48.03 94 HIS A CA 1
ATOM 751 C C . HIS A 1 94 ? -49.736 14.247 -5.828 1.00 48.03 94 HIS A C 1
ATOM 753 O O . HIS A 1 94 ? -49.134 14.976 -6.614 1.00 48.03 94 HIS A O 1
ATOM 759 N N . ALA A 1 95 ? -50.858 13.616 -6.172 1.00 45.72 95 ALA A N 1
ATOM 760 C CA . ALA A 1 95 ? -51.709 14.062 -7.265 1.00 45.72 95 ALA A CA 1
ATOM 761 C C . ALA A 1 95 ? -52.391 15.389 -6.872 1.00 45.72 95 ALA A C 1
ATOM 763 O O . ALA A 1 95 ? -52.840 15.525 -5.731 1.00 45.72 95 ALA A O 1
ATOM 764 N N . GLY A 1 96 ? -52.514 16.335 -7.812 1.00 42.09 96 GLY A N 1
ATOM 765 C CA . GLY A 1 96 ? -53.426 17.483 -7.674 1.00 42.09 96 GLY A CA 1
ATOM 766 C C . GLY A 1 96 ? -52.948 18.823 -8.245 1.00 42.09 96 GLY A C 1
ATOM 767 O O . GLY A 1 96 ? -52.587 19.714 -7.493 1.00 42.09 96 GLY A O 1
ATOM 768 N N . ASN A 1 97 ? -52.968 18.939 -9.574 1.00 45.97 97 ASN A N 1
ATOM 769 C CA . ASN A 1 97 ? -53.503 20.054 -10.376 1.00 45.97 97 ASN A CA 1
ATOM 770 C C . ASN A 1 97 ? -53.950 21.353 -9.648 1.00 45.97 97 ASN A C 1
ATOM 772 O O . ASN A 1 97 ? -54.939 21.285 -8.926 1.00 45.97 97 ASN A O 1
ATOM 776 N N . ASP A 1 98 ? -53.357 22.520 -9.958 1.00 45.56 98 ASP A N 1
ATOM 777 C CA . ASP A 1 98 ? -54.083 23.697 -10.499 1.00 45.56 98 ASP A CA 1
ATOM 778 C C . ASP A 1 98 ? -53.136 24.827 -10.969 1.00 45.56 98 ASP A C 1
ATOM 780 O O . ASP A 1 98 ? -52.048 25.030 -10.431 1.00 45.56 98 ASP A O 1
ATOM 784 N N . GLU A 1 99 ? -53.575 25.538 -12.004 1.00 48.84 99 GLU A N 1
ATOM 785 C CA . GLU A 1 99 ? -52.901 26.597 -12.760 1.00 48.84 99 GLU A CA 1
ATOM 786 C C . GLU A 1 99 ? -52.889 27.956 -12.029 1.00 48.84 99 GLU A C 1
ATOM 788 O O . GLU A 1 99 ? -53.806 28.274 -11.272 1.00 48.84 99 GLU A O 1
ATOM 793 N N . GLY A 1 100 ? -51.923 28.840 -12.329 1.00 42.91 100 GLY A N 1
ATOM 794 C CA . GLY A 1 100 ? -52.048 30.236 -11.887 1.00 42.91 100 GLY A CA 1
ATOM 795 C C . GLY A 1 100 ? -50.848 31.176 -12.038 1.00 42.91 100 GLY A C 1
ATOM 796 O O . GLY A 1 100 ? -50.208 31.490 -11.046 1.00 42.91 100 GLY A O 1
ATOM 797 N N . ARG A 1 101 ? -50.689 31.727 -13.250 1.00 44.25 101 ARG A N 1
ATOM 798 C CA . ARG A 1 101 ? -50.401 33.149 -13.569 1.00 44.25 101 ARG A CA 1
ATOM 799 C C . ARG A 1 101 ? -49.072 33.808 -13.149 1.00 44.25 101 ARG A C 1
ATOM 801 O O . ARG A 1 101 ? -48.837 34.126 -11.990 1.00 44.25 101 ARG A O 1
ATOM 808 N N . ASP A 1 102 ? -48.308 34.134 -14.193 1.00 51.50 102 ASP A N 1
ATOM 809 C CA . ASP A 1 102 ? -47.675 35.419 -14.536 1.00 51.50 102 ASP A CA 1
ATOM 810 C C . ASP A 1 102 ? -47.636 36.530 -13.471 1.00 51.50 102 ASP A C 1
ATOM 812 O O . ASP A 1 102 ? -48.675 37.015 -13.020 1.00 51.50 102 ASP A O 1
ATOM 816 N N . ASN A 1 103 ? -46.425 37.040 -13.213 1.00 51.50 103 ASN A N 1
ATOM 817 C CA . ASN A 1 103 ? -46.185 38.481 -13.095 1.00 51.50 103 ASN A CA 1
ATOM 818 C C . ASN A 1 103 ? -44.684 38.809 -13.234 1.00 51.50 103 ASN A C 1
ATOM 820 O O . ASN A 1 103 ? -43.899 38.620 -12.305 1.00 51.50 103 ASN A O 1
ATOM 824 N N . ASP A 1 104 ? -44.314 39.332 -14.403 1.00 52.78 104 ASP A N 1
ATOM 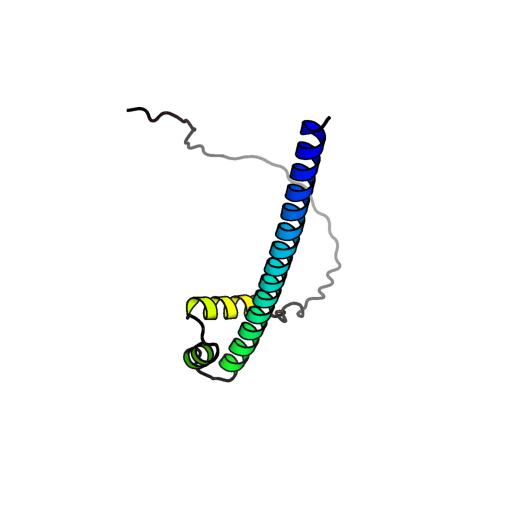825 C CA . ASP A 1 104 ? -43.143 40.188 -14.606 1.00 52.78 104 ASP A CA 1
ATOM 826 C C . ASP A 1 104 ? -43.439 41.568 -13.999 1.00 52.78 104 ASP A C 1
ATOM 828 O O . ASP A 1 104 ? -44.380 42.198 -14.466 1.00 52.78 104 ASP A O 1
ATOM 832 N N . GLU A 1 105 ? -42.639 42.086 -13.053 1.00 51.75 105 GLU A N 1
ATOM 833 C CA . GLU A 1 105 ? -42.329 43.530 -13.016 1.00 51.75 105 GLU A CA 1
ATOM 834 C C . GLU A 1 105 ? -41.147 43.901 -12.086 1.00 51.75 105 GLU A C 1
ATOM 836 O O . GLU A 1 105 ? -41.192 43.739 -10.871 1.00 51.75 105 GLU A O 1
ATOM 841 N N . ALA A 1 106 ? -40.112 44.462 -12.721 1.00 46.50 106 ALA A N 1
ATOM 842 C CA . ALA A 1 106 ? -39.259 45.590 -12.320 1.00 46.50 106 ALA A CA 1
ATOM 843 C C . ALA A 1 106 ? -38.445 45.617 -10.996 1.00 46.50 106 ALA A C 1
ATOM 845 O O . ALA A 1 106 ? -38.943 45.828 -9.898 1.00 46.50 106 ALA A O 1
ATOM 846 N N . ALA A 1 107 ? -37.122 45.670 -11.215 1.00 47.16 107 ALA A N 1
ATOM 847 C CA . ALA A 1 107 ? -36.168 46.674 -10.720 1.00 47.16 107 ALA A CA 1
ATOM 848 C C . ALA A 1 107 ? -35.981 46.896 -9.201 1.00 47.16 107 ALA A C 1
ATOM 850 O O . ALA A 1 107 ? -36.799 47.512 -8.528 1.00 47.16 107 ALA A O 1
ATOM 851 N N . SER A 1 108 ? -34.758 46.652 -8.711 1.00 45.44 108 SER A N 1
ATOM 852 C CA . SER A 1 108 ? -33.881 47.754 -8.263 1.00 45.44 108 SER A CA 1
ATOM 853 C C . SER A 1 108 ? -32.496 47.297 -7.772 1.00 45.44 108 SER A C 1
ATOM 855 O O . SER A 1 108 ? -32.350 46.360 -6.999 1.00 45.44 108 SER A O 1
ATOM 857 N N . ALA A 1 109 ? -31.497 48.082 -8.192 1.00 49.88 109 ALA A N 1
ATOM 858 C CA . ALA A 1 109 ? -30.276 48.440 -7.466 1.00 49.88 109 ALA A CA 1
ATOM 859 C C . ALA A 1 109 ? -29.189 47.371 -7.224 1.00 49.88 109 ALA A C 1
ATOM 861 O O . ALA A 1 109 ? -28.969 46.915 -6.104 1.00 49.88 109 ALA A O 1
ATOM 862 N N . THR A 1 110 ? -28.349 47.148 -8.238 1.00 48.81 110 THR A N 1
ATOM 863 C CA . THR A 1 110 ? -26.926 46.853 -8.012 1.00 48.81 110 THR A CA 1
ATOM 864 C C . THR A 1 110 ? -26.236 48.134 -7.534 1.00 48.81 110 THR A C 1
ATOM 866 O O . THR A 1 110 ? -26.086 49.087 -8.303 1.00 48.81 110 THR A O 1
ATOM 869 N N . LYS A 1 111 ? -25.856 48.187 -6.253 1.00 50.22 111 LYS A N 1
ATOM 870 C CA . LYS A 1 111 ? -24.907 49.186 -5.753 1.00 50.22 111 LYS A CA 1
ATOM 871 C C . LYS A 1 111 ? -23.487 48.676 -5.959 1.00 50.22 111 LYS A C 1
ATOM 873 O O . LYS A 1 111 ? -23.124 47.597 -5.507 1.00 50.22 111 LYS A O 1
ATOM 878 N N . ASP A 1 112 ? -22.774 49.524 -6.670 1.00 46.88 112 ASP A N 1
ATOM 879 C CA . ASP A 1 112 ? -21.367 49.552 -7.012 1.00 46.88 112 ASP A CA 1
ATOM 880 C C . ASP A 1 112 ? -20.434 49.694 -5.792 1.00 46.88 112 ASP A C 1
ATOM 882 O O . ASP A 1 112 ? -20.843 50.243 -4.763 1.00 46.88 112 ASP A O 1
ATOM 886 N N . ALA A 1 113 ? -19.199 49.208 -5.976 1.00 51.03 113 ALA A N 1
ATOM 887 C CA . ALA A 1 113 ? -17.924 49.481 -5.290 1.00 51.03 113 ALA A CA 1
ATOM 888 C C . ALA A 1 113 ? -17.136 48.158 -5.203 1.00 51.03 113 ALA A C 1
ATOM 890 O O . ALA A 1 113 ? -17.516 47.260 -4.462 1.00 51.03 113 ALA A O 1
ATOM 891 N N . GLY A 1 114 ? -16.033 47.924 -5.905 1.00 42.50 114 GLY A N 1
ATOM 892 C CA . GLY A 1 114 ? -15.091 48.821 -6.559 1.00 42.50 114 GLY A CA 1
ATOM 893 C C . GLY A 1 114 ? -13.700 48.229 -6.317 1.00 42.50 114 GLY A C 1
ATOM 894 O O . GLY A 1 114 ? -13.381 47.873 -5.183 1.00 42.50 114 GLY A O 1
ATOM 895 N N . GLY A 1 115 ? -12.895 48.092 -7.366 1.00 41.97 115 GLY A N 1
ATOM 896 C CA . GLY A 1 115 ? -11.526 47.587 -7.262 1.00 41.97 115 GLY A CA 1
ATOM 897 C C . GLY A 1 115 ? -11.072 46.934 -8.554 1.00 41.97 115 GLY A C 1
ATOM 898 O O . GLY A 1 115 ? -10.988 45.715 -8.615 1.00 41.97 115 GLY A O 1
ATOM 899 N N . ASP A 1 116 ? -10.861 47.772 -9.566 1.00 56.25 116 ASP A N 1
ATOM 900 C CA . ASP A 1 116 ? -10.293 47.413 -10.863 1.00 56.25 116 ASP A CA 1
ATOM 901 C C . ASP A 1 116 ? -8.814 47.023 -10.711 1.00 56.25 116 ASP A C 1
ATOM 903 O O . ASP A 1 116 ? -8.084 47.576 -9.880 1.00 56.25 116 ASP A O 1
ATOM 907 N N . ASP A 1 117 ? -8.422 46.055 -11.527 1.00 53.25 117 ASP A N 1
ATOM 908 C CA . ASP A 1 117 ? -7.102 45.450 -11.647 1.00 53.25 117 ASP A CA 1
ATOM 909 C C . ASP A 1 117 ? -6.021 46.433 -12.143 1.00 53.25 117 ASP A C 1
ATOM 911 O O . ASP A 1 117 ? -6.322 47.356 -12.899 1.00 53.25 117 ASP A O 1
ATOM 915 N N . ALA A 1 118 ? -4.751 46.188 -11.778 1.00 53.78 118 ALA A N 1
ATOM 916 C CA . ALA A 1 118 ? -3.598 46.197 -12.703 1.00 53.78 118 ALA A CA 1
ATOM 917 C C . ALA A 1 118 ? -2.246 46.045 -11.966 1.00 53.78 118 ALA A C 1
ATOM 919 O O . ALA A 1 118 ? -1.781 46.950 -11.276 1.00 53.78 118 ALA A O 1
ATOM 920 N N . ASP A 1 119 ? -1.645 44.863 -12.112 1.00 55.75 119 ASP A N 1
ATOM 921 C CA . ASP A 1 119 ? -0.360 44.600 -12.783 1.00 55.75 119 ASP A CA 1
ATOM 922 C C . ASP A 1 119 ? 0.879 45.525 -12.612 1.00 55.75 119 ASP A C 1
ATOM 924 O O . ASP A 1 119 ? 0.880 46.708 -12.934 1.00 55.75 119 ASP A O 1
ATOM 928 N N . ASP A 1 120 ? 1.994 44.841 -12.297 1.00 54.25 120 ASP A N 1
ATOM 929 C CA . ASP A 1 120 ? 3.281 44.881 -13.028 1.00 54.25 120 ASP A CA 1
ATOM 930 C C . ASP A 1 120 ? 4.357 45.948 -12.701 1.00 54.25 120 ASP A C 1
ATOM 932 O O . ASP A 1 120 ? 4.346 47.070 -13.203 1.00 54.25 120 ASP A O 1
ATOM 936 N N . ASN A 1 121 ? 5.366 45.541 -11.912 1.00 51.19 121 ASN A N 1
ATOM 937 C CA . ASN A 1 121 ? 6.794 45.421 -12.296 1.00 51.19 121 ASN A CA 1
ATOM 938 C C . ASN A 1 121 ? 7.722 45.552 -11.077 1.00 51.19 121 ASN A C 1
ATOM 940 O O . ASN A 1 121 ? 7.881 46.625 -10.496 1.00 51.19 121 ASN A O 1
ATOM 944 N N . GLY A 1 122 ? 8.384 44.449 -10.725 1.00 50.56 122 GLY A N 1
ATOM 945 C CA . GLY A 1 122 ? 9.518 44.443 -9.809 1.00 50.56 122 GLY A CA 1
ATOM 946 C C . GLY A 1 122 ? 10.821 44.524 -10.594 1.00 50.56 122 GLY A C 1
ATOM 947 O O . GLY A 1 122 ? 11.209 43.541 -11.218 1.00 50.56 122 GLY A O 1
ATOM 948 N N . ASP A 1 123 ? 11.492 45.671 -10.527 1.00 61.25 123 ASP A N 1
ATOM 949 C CA . ASP A 1 123 ? 12.902 45.804 -10.885 1.00 61.25 123 ASP A CA 1
ATOM 950 C C . ASP A 1 123 ? 13.521 46.923 -10.031 1.00 61.25 123 ASP A C 1
ATOM 952 O O . ASP A 1 123 ? 13.211 48.099 -10.236 1.00 61.25 123 ASP A O 1
ATOM 956 N N . GLN A 1 124 ? 14.304 46.529 -9.016 1.00 48.62 124 GLN A N 1
ATOM 957 C CA . GLN A 1 124 ? 15.492 47.209 -8.461 1.00 48.62 124 GLN A CA 1
ATOM 958 C C . GLN A 1 124 ? 16.064 46.457 -7.254 1.00 48.62 124 GLN A C 1
ATOM 960 O O . GLN A 1 124 ? 15.293 46.121 -6.327 1.00 48.62 124 GLN A O 1
#

Sequence (124 aa):
MKKRQELRQRLEEEQRKLRDRKKSINSLLSLIEQRDKLNEKIGQASQSIIDLGEPKELVRELVGVSQRDFNDMLKTAKESSPSAEDSSGDDESHAGNDEGRDNDEAASATKDAGGDDADDNGDQ

pLDDT: mean 79.2, std 22.31, range [41.97, 98.31]